Protein AF-A0A528FPS7-F1 (afdb_monomer_lite)

Foldseek 3Di:
DAEDFDADPVPDDPVLVVDFLQRLLVVLLQQQQNDPDHDPDHHQEHDCQYQAPCRDPSSVSRVSSSVSNCVSRVRYYHYDDNPPD

pLDDT: mean 96.43, std 6.27, range [52.53, 98.88]

Structure (mmCIF, N/CA/C/O backbone):
data_AF-A0A528FPS7-F1
#
_entry.id   AF-A0A528FPS7-F1
#
loop_
_atom_site.group_PDB
_atom_site.id
_atom_site.type_symbol
_atom_site.label_atom_id
_atom_site.label_alt_id
_atom_site.label_comp_id
_atom_site.label_asym_id
_atom_site.label_entity_id
_atom_site.label_seq_id
_atom_site.pdbx_PDB_ins_code
_atom_site.Cartn_x
_atom_site.Cartn_y
_atom_site.Cartn_z
_atom_site.occupancy
_atom_site.B_iso_or_equiv
_atom_site.auth_seq_id
_atom_site.auth_comp_id
_atom_site.auth_asym_id
_atom_site.auth_atom_id
_atom_site.pdbx_PDB_model_num
ATO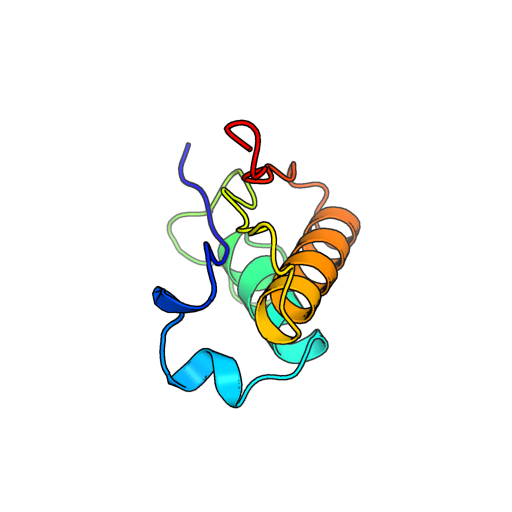M 1 N N . VAL A 1 1 ? 3.551 5.471 15.903 1.00 85.94 1 VAL A N 1
ATOM 2 C CA . VAL A 1 1 ? 2.520 5.179 14.880 1.00 85.94 1 VAL A CA 1
ATOM 3 C C . VAL A 1 1 ? 3.110 4.148 13.935 1.00 85.94 1 VAL A C 1
ATOM 5 O O . VAL A 1 1 ? 4.245 4.358 13.527 1.00 85.94 1 VAL A O 1
ATOM 8 N N . MET A 1 2 ? 2.416 3.036 13.669 1.00 96.06 2 MET A N 1
ATOM 9 C CA . MET A 1 2 ? 2.868 2.008 12.716 1.00 96.06 2 MET A CA 1
ATOM 10 C C . MET A 1 2 ? 2.193 2.193 11.350 1.00 96.06 2 MET A C 1
ATOM 12 O O . MET A 1 2 ? 1.064 2.693 11.301 1.00 96.06 2 MET A O 1
ATOM 16 N N . GLY A 1 3 ? 2.887 1.810 10.277 1.00 97.25 3 GLY A N 1
ATOM 17 C CA . GLY A 1 3 ? 2.363 1.810 8.911 1.00 97.25 3 GLY A CA 1
ATOM 18 C C . GLY A 1 3 ? 1.845 0.436 8.470 1.00 97.25 3 GLY A C 1
ATOM 19 O O . GLY A 1 3 ? 2.215 -0.575 9.064 1.00 97.25 3 GLY A O 1
ATOM 20 N N . THR A 1 4 ? 1.013 0.406 7.428 1.00 98.25 4 THR A N 1
ATOM 21 C CA . THR A 1 4 ? 0.601 -0.805 6.685 1.00 98.25 4 THR A CA 1
ATOM 22 C C . THR A 1 4 ? 0.678 -0.558 5.175 1.00 98.25 4 THR A C 1
ATOM 24 O O . THR A 1 4 ? 0.620 0.584 4.735 1.00 98.25 4 THR A O 1
ATOM 27 N N . GLY A 1 5 ? 0.778 -1.605 4.362 1.00 97.94 5 GLY A N 1
ATOM 28 C CA . GLY A 1 5 ? 0.858 -1.527 2.905 1.00 97.94 5 GLY A CA 1
ATOM 29 C C . GLY A 1 5 ? 2.078 -2.260 2.362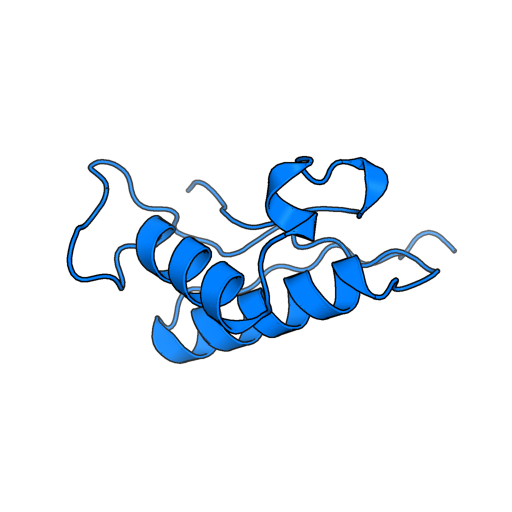 1.00 97.94 5 GLY A C 1
ATOM 30 O O . GLY A 1 5 ? 2.808 -2.924 3.098 1.00 97.94 5 GLY A O 1
ATOM 31 N N . PHE A 1 6 ? 2.294 -2.150 1.053 1.00 98.69 6 PHE A N 1
ATOM 32 C CA . PHE A 1 6 ? 3.332 -2.904 0.353 1.00 98.69 6 PHE A CA 1
ATOM 33 C C . PHE A 1 6 ? 4.337 -1.968 -0.307 1.00 98.69 6 PHE A C 1
ATOM 35 O O . PHE A 1 6 ? 3.954 -1.011 -0.984 1.00 98.69 6 PHE A O 1
ATOM 42 N N . TYR A 1 7 ? 5.618 -2.281 -0.121 1.00 98.38 7 TYR A N 1
ATOM 43 C CA . TYR A 1 7 ? 6.742 -1.537 -0.681 1.00 98.38 7 TYR A CA 1
ATOM 44 C C . TYR A 1 7 ? 6.960 -1.908 -2.166 1.00 98.38 7 TYR A C 1
ATOM 46 O O . TYR A 1 7 ? 5.990 -2.121 -2.892 1.00 98.38 7 TYR A O 1
ATOM 54 N N . LEU A 1 8 ? 8.200 -1.929 -2.654 1.00 98.25 8 LEU A N 1
ATOM 55 C CA . LEU A 1 8 ? 8.537 -2.260 -4.046 1.00 98.25 8 LEU A CA 1
ATOM 56 C C . LEU A 1 8 ? 8.238 -3.731 -4.384 1.00 98.25 8 LEU A C 1
ATOM 58 O O . LEU A 1 8 ? 8.336 -4.592 -3.513 1.00 98.25 8 LEU A O 1
ATOM 62 N N . GLU A 1 9 ? 7.929 -4.038 -5.650 1.00 98.31 9 GLU A N 1
ATOM 63 C CA . GLU A 1 9 ? 7.459 -5.382 -6.060 1.00 98.31 9 GLU A CA 1
ATOM 64 C C . GLU A 1 9 ? 8.370 -6.529 -5.592 1.00 98.31 9 GLU A C 1
ATOM 66 O O . GLU A 1 9 ? 7.894 -7.564 -5.136 1.00 98.31 9 GLU A O 1
ATOM 71 N N . HIS A 1 10 ? 9.690 -6.355 -5.648 1.00 97.25 10 HIS A N 1
ATOM 72 C CA . HIS A 1 10 ? 10.641 -7.406 -5.272 1.00 97.25 10 HIS A CA 1
ATOM 73 C C . HIS A 1 10 ? 10.622 -7.771 -3.775 1.00 97.25 10 HIS A C 1
ATOM 75 O O . HIS A 1 10 ? 11.198 -8.791 -3.399 1.00 97.25 10 HIS A O 1
ATOM 81 N N . THR A 1 11 ? 9.995 -6.955 -2.920 1.00 98.25 11 THR A N 1
ATOM 82 C CA . THR A 1 11 ? 9.792 -7.255 -1.494 1.00 98.25 11 THR A CA 1
ATOM 83 C C . THR A 1 11 ? 8.374 -7.729 -1.187 1.00 98.25 11 THR A C 1
ATOM 85 O O . THR A 1 11 ? 8.069 -8.033 -0.031 1.00 98.25 11 THR A O 1
ATOM 88 N N . HIS A 1 12 ? 7.495 -7.797 -2.193 1.00 98.38 12 HIS A N 1
ATOM 89 C CA . HIS A 1 12 ? 6.132 -8.277 -2.007 1.00 98.38 12 HIS A CA 1
ATOM 90 C C . HIS A 1 12 ? 6.140 -9.745 -1.575 1.00 98.38 12 HIS A C 1
ATOM 92 O O . HIS A 1 12 ? 6.892 -10.556 -2.123 1.00 98.38 12 HIS A O 1
ATOM 98 N N . PRO A 1 13 ? 5.285 -10.125 -0.615 1.00 98.19 13 PRO A N 1
ATOM 99 C CA . PRO A 1 13 ? 5.109 -11.526 -0.287 1.00 98.19 13 PRO A CA 1
ATOM 100 C C . PRO A 1 13 ? 4.411 -12.257 -1.441 1.00 98.19 13 PRO A C 1
ATOM 102 O O . PRO A 1 13 ? 3.545 -11.697 -2.112 1.00 98.19 13 PRO A O 1
ATOM 105 N N . GLU A 1 14 ? 4.735 -13.538 -1.640 1.00 97.44 14 GLU A N 1
ATOM 106 C CA . GLU A 1 14 ? 4.248 -14.307 -2.798 1.00 97.44 14 GLU A CA 1
ATOM 107 C C . GLU A 1 14 ? 2.714 -14.360 -2.886 1.00 97.44 14 GLU A C 1
ATOM 109 O O . GLU A 1 14 ? 2.144 -14.320 -3.975 1.00 97.44 14 GLU A O 1
ATOM 114 N N . TRP A 1 15 ? 2.027 -14.375 -1.738 1.00 97.81 15 TRP A N 1
ATOM 115 C CA . TRP A 1 15 ? 0.566 -14.399 -1.687 1.00 97.81 15 TRP A CA 1
ATOM 116 C C . TRP A 1 15 ? -0.081 -13.143 -2.287 1.00 97.81 15 TRP A C 1
ATOM 118 O O . TRP A 1 15 ? -1.187 -13.236 -2.821 1.00 97.81 15 TRP A O 1
ATOM 128 N N . LEU A 1 16 ? 0.601 -11.993 -2.291 1.00 98.12 16 LEU A N 1
ATOM 129 C CA . LEU A 1 16 ? 0.045 -10.745 -2.818 1.00 98.12 16 LEU A CA 1
ATOM 130 C C . LEU A 1 16 ? -0.220 -10.822 -4.324 1.00 98.12 16 LEU A C 1
ATOM 132 O O . LEU A 1 16 ? -1.182 -10.230 -4.816 1.00 98.12 16 LEU A O 1
ATOM 136 N N . LYS A 1 17 ? 0.584 -11.597 -5.062 1.00 96.56 17 LYS A N 1
ATOM 137 C CA . LYS A 1 17 ? 0.413 -11.804 -6.510 1.00 96.56 17 LYS A CA 1
ATOM 138 C C . LYS A 1 17 ? -0.931 -12.441 -6.855 1.00 96.56 17 LYS A C 1
ATOM 140 O O . LYS A 1 17 ? -1.466 -12.197 -7.929 1.00 96.56 17 LYS A O 1
ATOM 145 N N . THR A 1 18 ? -1.481 -13.236 -5.938 1.00 97.75 18 THR A N 1
ATOM 146 C CA . THR A 1 18 ? -2.772 -13.916 -6.122 1.00 97.75 18 THR A CA 1
ATOM 147 C C . THR A 1 18 ? -3.974 -13.034 -5.789 1.00 97.75 18 THR A C 1
ATOM 149 O O . THR A 1 18 ? -5.099 -13.384 -6.134 1.00 97.75 18 THR A O 1
ATOM 152 N N . MET A 1 19 ? -3.746 -11.888 -5.143 1.00 98.50 19 MET A N 1
ATOM 153 C CA . MET A 1 19 ? -4.794 -10.944 -4.770 1.00 98.50 19 MET A CA 1
ATOM 154 C C . MET A 1 19 ? -5.032 -9.931 -5.888 1.00 98.50 19 MET A C 1
ATOM 156 O O . MET A 1 19 ? -4.084 -9.413 -6.489 1.00 98.50 19 MET A O 1
ATOM 160 N N . ASP A 1 20 ? -6.301 -9.611 -6.133 1.00 98.62 20 ASP A N 1
ATOM 161 C CA . ASP A 1 20 ? -6.697 -8.478 -6.966 1.00 98.62 20 ASP A CA 1
ATOM 162 C C . ASP A 1 20 ? -6.697 -7.161 -6.165 1.00 98.62 20 ASP A C 1
ATOM 164 O O . ASP A 1 20 ? -6.380 -7.122 -4.977 1.00 98.62 20 ASP A O 1
ATOM 168 N N . VAL A 1 21 ? -7.017 -6.043 -6.823 1.00 98.81 21 VAL A N 1
ATOM 169 C CA . VAL A 1 21 ? -7.008 -4.719 -6.175 1.00 98.81 21 VAL A CA 1
ATOM 170 C C . VAL A 1 21 ? -7.993 -4.648 -5.004 1.00 98.81 21 VAL A C 1
ATOM 172 O O . VAL A 1 21 ? -7.679 -3.995 -4.012 1.00 98.81 21 VAL A O 1
ATOM 175 N N . ASP A 1 22 ? -9.163 -5.282 -5.109 1.00 98.81 22 ASP A N 1
ATOM 176 C CA . ASP A 1 22 ? -10.215 -5.182 -4.094 1.00 98.81 22 ASP A CA 1
ATOM 177 C C . ASP A 1 22 ? -9.835 -5.964 -2.837 1.00 98.81 22 ASP A C 1
ATOM 179 O O . ASP A 1 22 ? -9.920 -5.423 -1.734 1.00 98.81 22 ASP A O 1
ATOM 183 N N . ALA A 1 23 ? -9.285 -7.168 -3.002 1.00 98.69 23 ALA A N 1
ATOM 184 C CA . ALA A 1 23 ? -8.753 -7.956 -1.896 1.00 98.69 23 ALA A CA 1
ATOM 185 C C . ALA A 1 23 ? -7.604 -7.228 -1.176 1.00 98.69 23 ALA A C 1
ATOM 187 O O . ALA A 1 23 ? -7.525 -7.235 0.053 1.00 98.69 23 ALA A O 1
ATOM 188 N N . VAL A 1 24 ? -6.710 -6.563 -1.920 1.00 98.75 24 VAL A N 1
ATOM 189 C CA . VAL A 1 24 ? -5.625 -5.769 -1.315 1.00 98.75 24 VAL A CA 1
ATOM 190 C C . VAL A 1 24 ? -6.179 -4.534 -0.599 1.00 98.75 24 VAL A C 1
ATOM 192 O O . VAL A 1 24 ? -5.674 -4.160 0.459 1.00 98.75 24 VAL A O 1
ATOM 195 N N . THR A 1 25 ? -7.228 -3.899 -1.130 1.00 98.88 25 THR A N 1
ATOM 196 C CA . THR A 1 25 ? -7.909 -2.795 -0.441 1.00 98.88 25 THR A CA 1
ATOM 197 C C . THR A 1 25 ? -8.496 -3.262 0.882 1.00 98.88 25 THR A C 1
ATOM 199 O O . THR A 1 25 ? -8.256 -2.613 1.896 1.00 98.88 25 THR A O 1
ATOM 202 N N . GLU A 1 26 ? -9.229 -4.375 0.888 1.00 98.50 26 GLU A N 1
ATOM 203 C CA . GLU A 1 26 ? -9.838 -4.931 2.097 1.00 98.50 26 GLU A CA 1
ATOM 204 C C . GLU A 1 26 ? -8.783 -5.287 3.149 1.00 98.50 26 GLU A C 1
ATOM 206 O O . GLU A 1 26 ? -8.934 -4.926 4.315 1.00 98.50 26 GLU A O 1
ATOM 211 N N . PHE A 1 27 ? -7.669 -5.896 2.730 1.00 98.00 27 PHE A N 1
ATOM 212 C CA . PHE A 1 27 ? -6.532 -6.170 3.607 1.00 98.00 27 PHE A CA 1
ATOM 213 C C . PHE A 1 27 ? -6.053 -4.903 4.335 1.00 98.00 27 PHE A C 1
ATOM 215 O O . PHE A 1 27 ? -5.973 -4.880 5.561 1.00 98.00 27 PHE A O 1
ATOM 222 N N . ILE A 1 28 ? -5.801 -3.820 3.592 1.00 98.50 28 ILE A N 1
ATOM 223 C CA . ILE A 1 28 ? -5.313 -2.558 4.168 1.00 98.50 28 ILE A CA 1
ATOM 224 C C . ILE A 1 28 ? -6.386 -1.902 5.055 1.00 98.50 28 ILE A C 1
ATOM 226 O O . ILE A 1 28 ? -6.059 -1.348 6.103 1.00 98.50 28 ILE A O 1
ATOM 230 N N . VAL A 1 29 ? -7.665 -1.965 4.662 1.00 98.56 29 VAL A N 1
ATOM 231 C CA . VAL A 1 29 ? -8.796 -1.452 5.459 1.00 98.56 29 VAL A CA 1
ATOM 232 C C . VAL A 1 29 ? -8.888 -2.170 6.807 1.00 98.56 29 VAL A C 1
ATOM 234 O O . VAL A 1 29 ? -9.083 -1.512 7.831 1.00 98.56 29 VAL A O 1
ATOM 237 N N . ASN A 1 30 ? -8.709 -3.491 6.827 1.00 98.06 30 ASN A N 1
ATOM 238 C CA . ASN A 1 30 ? -8.719 -4.282 8.055 1.00 98.06 30 ASN A CA 1
ATOM 239 C C . ASN A 1 30 ? -7.548 -3.905 8.976 1.00 98.06 30 ASN A C 1
ATOM 241 O O . ASN A 1 30 ? -7.764 -3.673 10.165 1.00 98.06 30 ASN A O 1
ATOM 245 N N . ASP A 1 31 ? -6.339 -3.741 8.431 1.00 97.81 31 ASP A N 1
ATOM 246 C CA . ASP A 1 31 ? -5.138 -3.364 9.195 1.00 97.81 31 ASP A CA 1
ATOM 247 C C . ASP A 1 31 ? -5.262 -2.012 9.915 1.00 97.81 31 ASP A C 1
ATOM 249 O O . ASP A 1 31 ? -4.716 -1.818 11.007 1.00 97.81 31 ASP A O 1
ATOM 253 N N . VAL A 1 32 ? -5.990 -1.064 9.320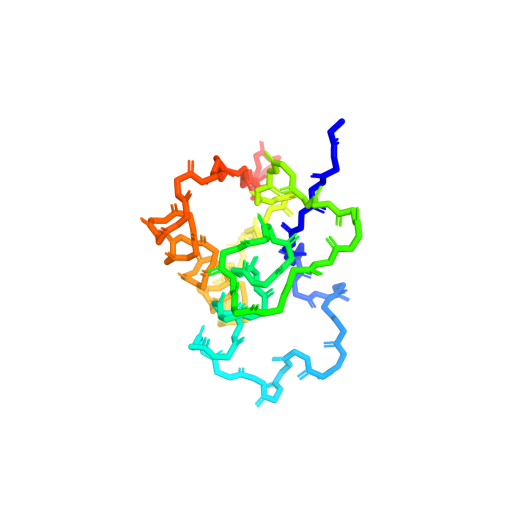 1.00 97.94 32 VAL A N 1
ATOM 254 C CA . VAL A 1 32 ? -6.251 0.248 9.933 1.00 97.94 32 VAL A CA 1
ATOM 255 C C . VAL A 1 32 ? -7.537 0.289 10.771 1.00 97.94 32 VAL A C 1
ATOM 257 O O . VAL A 1 32 ? -7.901 1.344 11.287 1.00 97.94 32 VAL A O 1
ATOM 260 N N . GLY A 1 33 ? -8.234 -0.841 10.928 1.00 97.38 33 GLY A N 1
ATOM 261 C CA . GLY A 1 33 ? -9.439 -0.958 11.757 1.00 97.38 33 GLY A CA 1
ATOM 262 C C . GLY A 1 33 ? -10.737 -0.476 11.103 1.00 97.38 33 GLY A C 1
ATOM 263 O O . GLY A 1 33 ? -11.714 -0.232 11.807 1.00 97.38 33 GLY A O 1
ATOM 264 N N . GLY A 1 34 ? -10.767 -0.333 9.775 1.00 96.38 34 GLY A N 1
ATOM 265 C CA . GLY A 1 34 ? -11.973 0.017 9.015 1.00 96.38 34 GLY A CA 1
ATOM 266 C C . GLY A 1 34 ? -12.861 -1.177 8.639 1.00 96.38 34 GLY A C 1
ATOM 267 O O . GLY A 1 34 ? -13.929 -0.970 8.066 1.00 96.38 34 GLY A O 1
ATOM 268 N N . GLY A 1 35 ? -12.418 -2.403 8.927 1.00 93.38 35 GLY A N 1
ATOM 269 C CA . GLY A 1 35 ? -13.172 -3.638 8.703 1.00 93.38 35 GLY A CA 1
ATOM 270 C C . GLY A 1 35 ? -14.135 -3.999 9.833 1.00 93.38 35 GLY A C 1
ATOM 271 O O . GLY A 1 35 ? -14.142 -3.374 10.893 1.00 93.38 35 GLY A O 1
ATOM 272 N N . GLU A 1 36 ? -14.920 -5.060 9.627 1.00 91.31 36 GLU A N 1
ATOM 273 C CA . GLU A 1 36 ? -15.837 -5.583 10.654 1.00 91.31 36 GLU A CA 1
ATOM 274 C C . GLU A 1 36 ? -15.088 -6.131 11.877 1.00 91.31 36 GLU A C 1
ATOM 276 O O . GLU A 1 36 ? -15.518 -5.942 13.016 1.00 91.31 36 GLU A O 1
ATOM 281 N N . MET A 1 37 ? -13.949 -6.792 11.644 1.00 89.81 37 MET A N 1
ATOM 282 C CA . MET A 1 37 ? -13.061 -7.291 12.690 1.00 89.81 37 MET A CA 1
ATOM 283 C C . MET A 1 37 ? -11.854 -6.366 12.822 1.00 89.81 37 MET A C 1
ATOM 285 O O . MET A 1 37 ? -11.075 -6.215 11.884 1.00 89.81 37 MET A O 1
ATOM 289 N N . GLN A 1 38 ? -11.680 -5.771 14.002 1.00 90.69 38 GLN A N 1
ATOM 290 C CA . GLN A 1 38 ? -10.562 -4.869 14.262 1.00 90.69 38 GLN A CA 1
ATOM 291 C C . GLN A 1 38 ? -9.370 -5.607 14.885 1.00 90.69 38 GLN A C 1
ATOM 293 O O . GLN A 1 38 ? -9.564 -6.406 15.809 1.00 90.69 38 GLN A O 1
ATOM 298 N N . PRO A 1 39 ? -8.133 -5.326 14.439 1.00 91.38 39 PRO A N 1
ATOM 299 C CA . PRO A 1 39 ? -6.945 -5.830 15.105 1.00 91.38 39 PRO A CA 1
ATOM 300 C C . PRO A 1 39 ? -6.740 -5.136 16.459 1.00 91.38 39 PRO A C 1
ATOM 302 O O . PRO A 1 39 ? -7.112 -3.981 16.655 1.00 91.38 39 PRO A O 1
ATOM 305 N N . THR A 1 40 ? -6.091 -5.825 17.403 1.00 95.69 40 THR A N 1
ATOM 306 C CA . THR A 1 40 ? -5.765 -5.268 18.732 1.00 95.69 40 THR A CA 1
ATOM 307 C C . THR A 1 40 ? -4.874 -4.024 18.642 1.00 95.69 40 THR A C 1
ATOM 309 O O . THR A 1 40 ? -4.933 -3.150 19.505 1.00 95.69 40 THR A O 1
ATOM 312 N N . ILE A 1 41 ? -4.026 -3.954 17.611 1.00 95.88 41 ILE A N 1
ATOM 313 C CA . ILE A 1 41 ? -3.144 -2.822 17.323 1.00 95.88 41 ILE A CA 1
ATOM 314 C C . ILE A 1 41 ? -3.438 -2.356 15.900 1.00 95.88 41 ILE A C 1
ATOM 316 O O . ILE A 1 41 ? -3.297 -3.132 14.959 1.00 95.88 41 ILE A O 1
ATOM 320 N N . LEU A 1 42 ? -3.823 -1.089 15.761 1.00 97.12 42 LEU A N 1
ATOM 321 C CA . LEU A 1 42 ? -4.179 -0.484 14.479 1.00 97.12 42 LEU A CA 1
ATOM 322 C C . LEU A 1 42 ? -2.969 0.172 13.812 1.00 97.12 42 LEU A C 1
ATOM 324 O O . LEU A 1 42 ? -2.160 0.838 14.472 1.00 97.12 42 LEU A O 1
ATOM 328 N N . ALA A 1 43 ? -2.890 0.055 12.488 1.00 97.69 43 ALA A N 1
ATOM 329 C CA . ALA A 1 43 ? -2.031 0.923 11.698 1.00 97.69 43 ALA A CA 1
ATOM 330 C C . ALA A 1 43 ? -2.630 2.337 11.643 1.00 97.69 43 ALA A C 1
ATOM 332 O O . ALA A 1 43 ? -3.832 2.516 11.475 1.00 97.69 43 ALA A O 1
ATOM 333 N N . GLY A 1 44 ? -1.781 3.355 11.801 1.00 97.62 44 GLY A N 1
ATOM 334 C CA . GLY A 1 44 ? -2.197 4.766 11.779 1.00 97.62 44 GLY A CA 1
ATOM 335 C C . GLY A 1 44 ? -1.758 5.520 10.523 1.00 97.62 44 GLY A C 1
ATOM 336 O O . GLY A 1 44 ? -1.957 6.729 10.435 1.00 97.62 44 GLY A O 1
ATOM 337 N N . LEU A 1 45 ? -1.120 4.821 9.583 1.00 98.31 45 LEU A N 1
ATOM 338 C CA . LEU A 1 45 ? -0.629 5.333 8.308 1.00 98.31 45 LEU A CA 1
ATOM 339 C C . LEU A 1 45 ? -0.699 4.201 7.276 1.00 98.31 45 LEU A C 1
ATOM 341 O O . LEU A 1 45 ? -0.298 3.077 7.573 1.00 98.31 45 LEU A O 1
ATOM 345 N N . ILE A 1 46 ? -1.159 4.490 6.063 1.00 98.81 46 ILE A N 1
ATOM 346 C CA . ILE A 1 46 ? -1.019 3.579 4.924 1.00 98.81 46 ILE A CA 1
ATOM 347 C C . ILE A 1 46 ? 0.279 3.967 4.220 1.00 98.81 46 ILE A C 1
ATOM 349 O O . ILE A 1 46 ? 0.379 5.039 3.635 1.00 98.81 46 ILE A O 1
ATOM 353 N N . GLY A 1 47 ? 1.301 3.137 4.326 1.00 98.12 47 GLY A N 1
ATOM 354 C CA . GLY A 1 47 ? 2.607 3.315 3.720 1.00 98.12 47 GLY A CA 1
ATOM 355 C C . GLY A 1 47 ? 3.743 2.794 4.598 1.00 98.12 47 GLY A C 1
ATOM 356 O O . GLY A 1 47 ? 3.537 2.354 5.727 1.00 98.12 47 GLY A O 1
ATOM 357 N N . GLU A 1 48 ? 4.976 2.847 4.110 1.00 97.50 48 GLU A N 1
ATOM 358 C CA . GLU A 1 48 ? 5.414 3.499 2.865 1.00 97.50 48 GLU A CA 1
ATOM 359 C C . GLU A 1 48 ? 5.109 2.650 1.606 1.00 97.50 48 GLU A C 1
ATOM 361 O O . GLU A 1 48 ? 5.651 1.559 1.443 1.00 97.50 48 GLU A O 1
ATOM 366 N N . VAL A 1 49 ? 4.214 3.122 0.719 1.00 98.69 49 VAL A N 1
ATOM 367 C CA . VAL A 1 49 ? 3.769 2.354 -0.465 1.00 98.69 49 VAL A CA 1
ATOM 368 C C . VAL A 1 49 ? 4.760 2.501 -1.613 1.00 98.69 49 VAL A C 1
ATOM 370 O O . VAL A 1 49 ? 5.051 3.616 -2.036 1.00 98.69 49 VAL A O 1
ATOM 373 N N . GLY A 1 50 ? 5.247 1.381 -2.141 1.00 98.44 50 GLY A N 1
ATOM 374 C CA . GLY A 1 50 ? 6.294 1.357 -3.157 1.00 98.44 50 GLY A CA 1
ATOM 375 C C . GLY A 1 50 ? 5.852 1.837 -4.536 1.00 98.44 50 GLY A C 1
ATOM 376 O O . GLY A 1 50 ? 4.939 1.262 -5.129 1.00 98.44 50 GLY A O 1
ATOM 377 N N . VAL A 1 51 ? 6.563 2.822 -5.084 1.00 98.25 51 VAL A N 1
ATOM 378 C CA . VAL A 1 51 ? 6.576 3.130 -6.519 1.00 98.25 51 VAL A CA 1
ATOM 379 C C . VAL A 1 51 ? 8.029 3.127 -6.985 1.00 98.25 51 VAL A C 1
ATOM 381 O O . VAL A 1 51 ? 8.808 3.999 -6.602 1.00 98.25 51 VAL A O 1
ATOM 384 N N . SER A 1 52 ? 8.410 2.135 -7.791 1.00 97.31 52 SER A N 1
ATOM 385 C CA . SER A 1 52 ? 9.706 2.136 -8.473 1.00 97.31 52 SER A CA 1
ATOM 386 C C . SER A 1 52 ? 9.641 2.967 -9.756 1.00 97.31 52 SER A C 1
ATOM 388 O O . SER A 1 52 ? 8.572 3.392 -10.200 1.00 97.31 52 SER A O 1
ATOM 390 N N . LYS A 1 53 ? 10.793 3.141 -10.408 1.00 96.12 53 LYS A N 1
ATOM 391 C CA . LYS A 1 53 ? 10.885 3.742 -11.745 1.00 96.12 53 LYS A CA 1
ATOM 392 C C . LYS A 1 53 ? 10.100 2.985 -12.818 1.00 96.12 53 LYS A C 1
ATOM 394 O O . LYS A 1 53 ? 9.563 3.599 -13.735 1.00 96.12 53 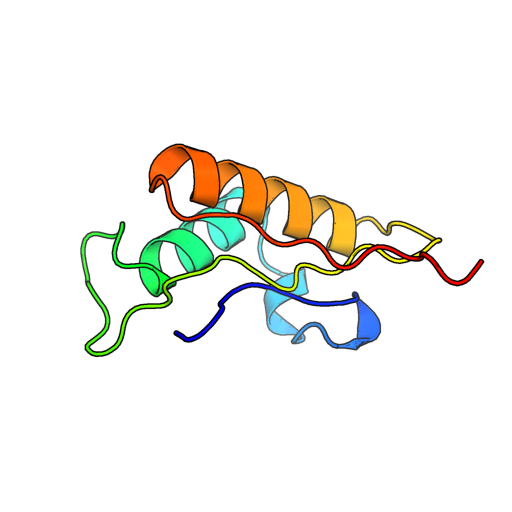LYS A O 1
ATOM 399 N N . ASP A 1 54 ? 10.032 1.660 -12.696 1.00 96.31 54 ASP A N 1
ATOM 400 C CA . ASP A 1 54 ? 9.362 0.795 -13.665 1.00 96.31 54 ASP A CA 1
ATOM 401 C C . ASP A 1 54 ? 7.842 0.820 -13.447 1.00 96.31 54 ASP A C 1
ATOM 403 O O . ASP A 1 54 ? 7.067 0.440 -14.331 1.00 96.31 54 ASP A O 1
ATOM 407 N N . PHE A 1 55 ? 7.431 1.296 -12.263 1.00 97.31 55 PHE A N 1
ATOM 408 C CA . PHE A 1 55 ? 6.067 1.428 -11.782 1.00 97.31 55 PHE A CA 1
ATOM 409 C C . PHE A 1 55 ? 5.218 0.237 -12.204 1.00 97.31 55 PHE A C 1
ATOM 411 O O . PHE A 1 55 ? 4.272 0.378 -12.978 1.00 97.31 55 PHE A O 1
ATOM 418 N N . THR A 1 56 ? 5.613 -0.953 -11.772 1.00 98.50 56 THR A N 1
ATOM 419 C CA . THR A 1 56 ? 5.177 -2.225 -12.357 1.00 98.50 56 THR A CA 1
ATOM 420 C C . THR A 1 56 ? 3.668 -2.469 -12.219 1.00 98.50 56 THR A C 1
ATOM 422 O O . THR A 1 56 ? 2.923 -1.695 -11.612 1.00 98.50 56 THR A O 1
ATOM 425 N N . SER A 1 57 ? 3.139 -3.544 -12.819 1.00 98.50 57 SER A N 1
ATOM 426 C CA . SER A 1 57 ? 1.719 -3.896 -12.632 1.00 98.50 57 SER A CA 1
ATOM 427 C C . SER A 1 57 ? 1.375 -4.152 -11.165 1.00 98.50 57 SER A C 1
ATOM 429 O O . SER A 1 57 ? 0.310 -3.717 -10.723 1.00 98.50 57 SER A O 1
ATOM 431 N N . GLU A 1 58 ? 2.283 -4.774 -10.417 1.00 98.50 58 GLU A N 1
ATOM 432 C CA . GLU A 1 58 ? 2.091 -5.083 -9.000 1.00 98.50 58 GLU A CA 1
ATOM 433 C C . GLU A 1 58 ? 2.162 -3.823 -8.130 1.00 98.50 58 GLU A C 1
ATOM 435 O O . GLU A 1 58 ? 1.322 -3.627 -7.251 1.00 98.50 58 GLU A O 1
ATOM 440 N N . GLU A 1 59 ? 3.075 -2.898 -8.427 1.00 98.75 59 GLU A N 1
ATOM 441 C CA . GLU A 1 59 ? 3.144 -1.597 -7.747 1.00 98.75 59 GLU A CA 1
ATOM 442 C C . GLU A 1 59 ? 1.916 -0.730 -8.057 1.00 98.75 59 GLU A C 1
ATOM 444 O O . GLU A 1 59 ? 1.325 -0.129 -7.158 1.00 98.75 59 GLU A O 1
ATOM 449 N N . ARG A 1 60 ? 1.437 -0.729 -9.310 1.00 98.75 60 ARG A N 1
ATOM 450 C CA . ARG A 1 60 ? 0.171 -0.074 -9.688 1.00 98.75 60 ARG A CA 1
ATOM 451 C C . ARG A 1 60 ? -1.028 -0.672 -8.954 1.00 98.75 60 ARG A C 1
ATOM 453 O O . ARG A 1 60 ? -1.923 0.080 -8.560 1.00 98.75 60 ARG A O 1
ATOM 460 N N . LYS A 1 61 ? -1.077 -1.999 -8.786 1.00 98.81 61 LYS A N 1
ATOM 461 C CA . LYS A 1 61 ? -2.112 -2.689 -7.998 1.00 98.81 61 LYS A CA 1
ATOM 462 C C . LYS A 1 61 ? -2.058 -2.240 -6.537 1.00 98.81 61 LYS A C 1
ATOM 464 O O . LYS A 1 61 ? -3.075 -1.775 -6.024 1.00 98.81 61 LYS A O 1
ATOM 469 N N . SER A 1 62 ? -0.878 -2.303 -5.916 1.00 98.75 62 SER A N 1
ATOM 470 C CA . SER A 1 62 ? -0.641 -1.881 -4.528 1.00 98.75 62 SER A CA 1
ATOM 471 C C . SER A 1 62 ? -1.046 -0.421 -4.289 1.00 98.75 62 SER A C 1
ATOM 473 O O . SER A 1 62 ? -1.816 -0.126 -3.370 1.00 98.75 62 SER A O 1
ATOM 475 N N . LEU A 1 63 ? -0.621 0.501 -5.162 1.00 98.88 63 LEU A N 1
ATOM 476 C CA . LEU A 1 63 ? -0.938 1.922 -5.027 1.00 98.88 63 LEU A CA 1
ATOM 477 C C . LEU A 1 63 ? -2.436 2.204 -5.186 1.00 98.88 63 LEU A C 1
ATOM 479 O O . LEU A 1 63 ? -3.006 2.967 -4.405 1.00 98.88 63 LEU A O 1
ATOM 483 N N . ARG A 1 64 ? -3.104 1.575 -6.163 1.00 98.88 64 ARG A N 1
ATOM 484 C CA . ARG A 1 64 ? -4.564 1.702 -6.329 1.00 98.88 64 ARG A CA 1
ATOM 485 C C . ARG A 1 64 ? -5.308 1.199 -5.101 1.00 98.88 64 ARG A C 1
ATOM 487 O O . ARG A 1 64 ? -6.231 1.872 -4.642 1.00 98.88 64 ARG A O 1
ATOM 494 N N . ALA A 1 65 ? -4.899 0.049 -4.574 1.00 98.88 65 ALA A N 1
ATOM 495 C CA . ALA A 1 65 ? -5.523 -0.533 -3.401 1.00 98.88 65 ALA A CA 1
ATOM 496 C C . ALA A 1 65 ? -5.354 0.361 -2.163 1.00 98.88 65 ALA A C 1
ATOM 498 O O . ALA A 1 65 ? -6.329 0.630 -1.459 1.00 98.88 65 ALA A O 1
ATOM 499 N N . SER A 1 66 ? -4.147 0.899 -1.970 1.00 98.88 66 SER A N 1
ATOM 500 C CA . SER A 1 66 ? -3.801 1.823 -0.884 1.00 98.88 66 SER A CA 1
ATOM 501 C C . SER A 1 66 ? -4.576 3.142 -0.970 1.00 98.88 66 SER A C 1
ATOM 503 O O . SER A 1 66 ? -5.099 3.628 0.031 1.00 98.88 66 SER A O 1
ATOM 505 N N . ALA A 1 67 ? -4.727 3.703 -2.175 1.00 98.88 67 ALA A N 1
ATOM 506 C CA . ALA A 1 67 ? -5.519 4.912 -2.399 1.00 98.88 67 ALA A CA 1
ATOM 507 C C . ALA A 1 67 ? -7.014 4.697 -2.102 1.00 98.88 67 ALA A C 1
ATOM 509 O O . ALA A 1 67 ? -7.657 5.559 -1.498 1.00 98.88 67 ALA A O 1
ATOM 510 N N . ARG A 1 68 ? -7.572 3.539 -2.484 1.00 98.88 68 ARG A N 1
ATOM 511 C CA . ARG A 1 68 ? -8.952 3.163 -2.134 1.00 98.88 68 ARG A CA 1
ATOM 512 C C . ARG A 1 68 ? -9.120 3.021 -0.624 1.00 98.88 68 ARG A C 1
ATOM 514 O O . ARG A 1 68 ? -10.044 3.615 -0.076 1.00 98.88 68 ARG A O 1
ATOM 521 N N . ALA A 1 69 ? -8.210 2.315 0.046 1.00 98.75 69 ALA A N 1
ATOM 522 C CA . ALA A 1 69 ? -8.249 2.133 1.496 1.00 98.75 69 ALA A CA 1
ATOM 523 C C . ALA A 1 69 ? -8.161 3.472 2.246 1.00 98.75 69 ALA A C 1
ATOM 525 O O . ALA A 1 69 ? -8.959 3.724 3.149 1.00 98.75 69 ALA A O 1
ATOM 526 N N . SER A 1 70 ? -7.273 4.377 1.817 1.00 98.81 70 SER A N 1
ATOM 527 C CA . SER A 1 70 ? -7.180 5.735 2.370 1.00 98.81 70 SER A CA 1
ATOM 528 C C . SER A 1 70 ? -8.487 6.510 2.189 1.00 98.81 70 SER A C 1
ATOM 530 O O . SER A 1 70 ? -8.983 7.121 3.133 1.00 98.81 70 SER A O 1
ATOM 532 N N . ARG A 1 71 ? -9.120 6.423 1.011 1.00 98.69 71 ARG A N 1
ATOM 533 C CA . ARG A 1 71 ? -10.424 7.055 0.770 1.00 98.69 71 ARG A CA 1
ATOM 534 C C . ARG A 1 71 ? -11.550 6.478 1.636 1.00 98.69 71 ARG A C 1
ATOM 536 O O . ARG A 1 71 ? -12.421 7.241 2.043 1.00 98.69 71 ARG A O 1
ATOM 543 N N . ILE A 1 72 ? -11.560 5.168 1.875 1.00 98.50 72 ILE A N 1
ATOM 544 C CA . ILE A 1 72 ? -12.583 4.487 2.686 1.00 98.50 72 ILE A CA 1
ATOM 545 C C . ILE A 1 72 ? -12.444 4.865 4.164 1.00 98.50 72 ILE A C 1
ATOM 547 O O . ILE A 1 72 ? -13.440 5.130 4.829 1.00 98.50 72 ILE A O 1
ATOM 551 N N . THR A 1 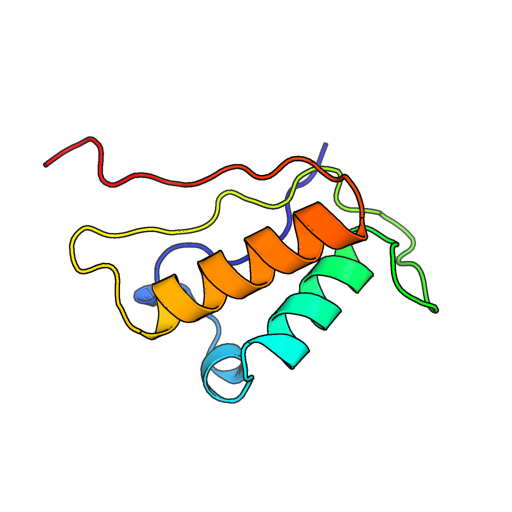73 ? -11.212 4.893 4.670 1.00 98.19 73 THR A N 1
ATOM 552 C CA . THR A 1 73 ? -10.929 4.952 6.115 1.00 98.19 73 THR A CA 1
ATOM 553 C C . THR A 1 73 ? -10.547 6.342 6.612 1.00 98.19 73 THR A C 1
ATOM 555 O O . THR A 1 73 ? -10.589 6.603 7.810 1.00 98.19 73 THR A O 1
ATOM 558 N N . GLY A 1 74 ? -10.149 7.243 5.711 1.00 98.38 74 GLY A N 1
ATOM 559 C CA . GLY A 1 74 ? -9.592 8.551 6.055 1.00 98.38 74 GLY A CA 1
ATOM 560 C C . GLY A 1 74 ? -8.156 8.501 6.590 1.00 98.38 74 GLY A C 1
ATOM 561 O O . GLY A 1 74 ? -7.602 9.551 6.915 1.00 98.38 74 GLY A O 1
ATOM 562 N N . VAL A 1 75 ? -7.535 7.318 6.677 1.00 98.44 75 VAL A N 1
ATOM 563 C CA . VAL A 1 75 ? -6.150 7.181 7.145 1.00 98.44 75 VAL A CA 1
ATOM 564 C C . VAL A 1 75 ? -5.186 7.758 6.099 1.00 98.44 75 VAL A C 1
ATOM 566 O O . VAL A 1 75 ? -5.346 7.475 4.904 1.00 98.44 75 VAL A O 1
ATOM 569 N N . PRO A 1 76 ? -4.186 8.570 6.503 1.00 98.56 76 PRO A N 1
ATOM 570 C CA . PRO A 1 76 ? -3.240 9.171 5.567 1.00 98.56 76 PRO A CA 1
ATOM 571 C C . PRO A 1 76 ? -2.463 8.133 4.746 1.00 98.56 76 PRO A C 1
ATOM 573 O O . PRO A 1 76 ? -2.153 7.048 5.238 1.00 98.56 76 PRO A O 1
ATOM 576 N N . LEU A 1 77 ? -2.112 8.501 3.511 1.00 98.81 77 LEU A N 1
ATOM 577 C CA . LEU A 1 77 ? -1.314 7.698 2.583 1.00 98.81 77 LEU A CA 1
ATOM 578 C C . LEU A 1 77 ? 0.086 8.308 2.407 1.00 98.81 77 LEU A C 1
ATOM 580 O O . LEU A 1 77 ? 0.212 9.492 2.096 1.00 98.81 77 LEU A O 1
ATOM 584 N N . SER A 1 78 ? 1.125 7.490 2.564 1.00 98.56 78 SER A N 1
ATOM 585 C CA . SER A 1 78 ? 2.531 7.804 2.298 1.00 98.56 78 SER A CA 1
ATOM 586 C C . SER A 1 78 ? 3.065 6.915 1.173 1.00 98.56 78 SER A C 1
ATOM 588 O O . SER A 1 78 ? 2.801 5.712 1.140 1.00 98.56 78 SER A O 1
ATOM 590 N N . ILE A 1 79 ? 3.806 7.515 0.241 1.00 98.38 79 ILE A N 1
ATOM 591 C CA . ILE A 1 79 ? 4.265 6.873 -0.994 1.00 98.38 79 ILE A CA 1
ATOM 592 C C . ILE A 1 79 ? 5.789 7.005 -1.082 1.00 98.38 79 ILE A C 1
ATOM 594 O O . ILE A 1 79 ? 6.308 8.122 -1.038 1.00 98.38 79 ILE A O 1
ATOM 598 N N . HIS A 1 80 ? 6.482 5.877 -1.248 1.00 97.88 80 HIS A N 1
ATOM 599 C CA . HIS A 1 80 ? 7.873 5.836 -1.692 1.00 97.88 80 HIS A CA 1
ATOM 600 C C . HIS A 1 80 ? 7.931 6.287 -3.145 1.00 97.88 80 HIS A C 1
ATOM 602 O O . HIS A 1 80 ? 7.290 5.675 -4.000 1.00 97.88 80 HIS A O 1
ATOM 608 N N . LEU A 1 81 ? 8.715 7.319 -3.441 1.00 96.50 81 LEU A N 1
ATOM 609 C CA . LEU A 1 81 ? 8.943 7.771 -4.810 1.00 96.50 81 LEU A CA 1
ATOM 610 C C . LEU A 1 81 ? 10.364 7.410 -5.252 1.00 96.50 81 LEU A C 1
ATOM 612 O O . LEU A 1 81 ? 11.282 7.466 -4.428 1.00 96.50 81 LEU A O 1
ATOM 616 N N . PRO A 1 82 ? 10.588 7.134 -6.549 1.00 92.88 82 PRO A N 1
ATOM 617 C CA . PRO A 1 82 ? 11.921 6.908 -7.092 1.00 92.88 82 PRO A CA 1
ATOM 618 C C . PRO A 1 82 ? 12.651 8.254 -7.257 1.00 92.88 82 PRO A C 1
ATOM 620 O O . PRO A 1 82 ? 12.974 8.669 -8.359 1.00 92.88 82 PRO A O 1
ATOM 623 N N . GLY A 1 83 ? 12.871 8.982 -6.158 1.00 82.44 83 GLY A N 1
ATOM 624 C CA . GLY A 1 83 ? 13.406 10.352 -6.166 1.00 82.44 83 GLY A CA 1
ATOM 625 C C . GLY A 1 83 ? 14.912 10.468 -6.425 1.00 82.44 83 GLY A C 1
ATOM 626 O O . GLY A 1 83 ? 15.456 11.564 -6.325 1.00 82.44 83 GLY A O 1
ATOM 627 N N . TRP A 1 84 ? 15.584 9.350 -6.698 1.00 69.88 84 TRP A N 1
ATOM 628 C CA . TRP A 1 84 ? 17.041 9.252 -6.848 1.00 69.88 84 TRP A CA 1
ATOM 629 C C . TRP A 1 84 ? 17.479 9.010 -8.299 1.00 69.88 84 TRP A C 1
ATOM 631 O O . TRP A 1 84 ? 18.678 8.875 -8.544 1.00 69.88 84 TRP A O 1
ATOM 641 N N . GLU A 1 85 ? 16.525 8.940 -9.233 1.00 52.53 85 GLU A N 1
ATOM 642 C CA . GLU A 1 85 ? 16.758 8.836 -10.680 1.00 52.53 85 GLU A CA 1
ATO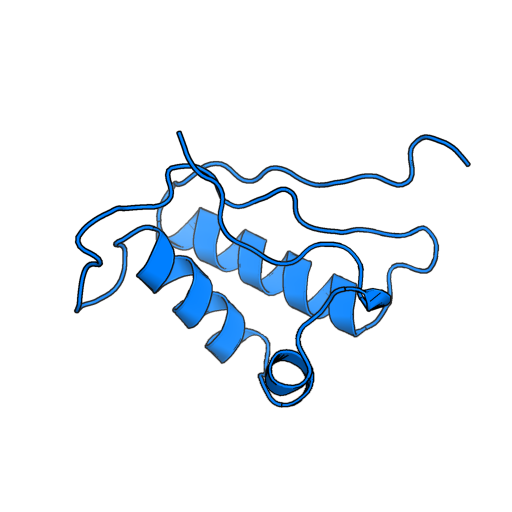M 643 C C . GLU A 1 85 ? 16.202 10.055 -11.425 1.00 52.53 85 GLU A C 1
ATOM 645 O O . GLU A 1 85 ? 15.060 10.474 -11.124 1.00 52.53 85 GLU A O 1
#

Sequence (85 aa):
VMGTGFYLEHTHPEWLKTMDVDAVTEFIVNDVGGGEMQPTILAGLIGEVGVSKDFTSEERKSLRASARASRITGVPLSIHLPGWE

Secondary structure (DSSP, 8-state):
--EES--SGGGS-GGGGG--HHHHHHHHHHHTT-SSSPPSS--SEEEEEE--TT--HHHHHHHHHHHHHHHHH---EEEE--TT-

Radius of gyration: 12.27 Å; chains: 1; bounding box: 33×25×32 Å